Protein AF-A0A091SMB5-F1 (afdb_monomer)

pLDDT: mean 72.97, std 9.98, range [44.69, 87.94]

Foldseek 3Di:
DDDDPDDDPPPPDPDDDDDDPDDDDLPPDPDPVSVVVCCVVVVHDDPDD

InterPro domains:
  IPR001951 Histone H4 [PR00623] (5-16)
  IPR001951 Histone H4 [PR00623] (20-39)
  IPR001951 Histone H4 [PR00623] (40-49)
  IPR001951 Histone H4 [PTHR10484] (1-49)
  IPR009072 Histone-fold [G3DSA:1.10.20.10] (2-49)
  IPR009072 Histone-fold [SSF47113] (3-48)
  IPR019809 Histone H4, conserved site [PS00047] (15-19)

Mean predicted aligned error: 13.77 Å

Organism: Nestor notabilis (NCBI:txid176057)

Radius of gyration: 17.09 Å; Cα contacts (8 Å, |Δi|>4): 6; chains: 1; bounding box: 51×25×31 Å

Structure (mmCIF, N/CA/C/O backbone):
data_AF-A0A091SMB5-F1
#
_entry.id   AF-A0A091SMB5-F1
#
loop_
_atom_site.group_PDB
_atom_site.id
_atom_site.type_symbol
_atom_site.label_atom_id
_atom_site.label_alt_id
_atom_site.label_comp_id
_atom_site.label_asym_id
_atom_site.label_entity_id
_atom_site.label_seq_id
_atom_site.pdbx_PDB_ins_code
_atom_site.Cartn_x
_atom_site.Cartn_y
_atom_site.Cartn_z
_atom_site.occupancy
_atom_site.B_iso_or_equiv
_atom_site.auth_seq_id
_atom_site.auth_comp_id
_atom_site.auth_asym_id
_atom_site.auth_atom_id
_atom_site.pdbx_PDB_model_num
ATOM 1 N N . MET A 1 1 ? 39.305 4.556 -9.674 1.00 44.69 1 MET A N 1
ATOM 2 C CA . MET A 1 1 ? 38.086 5.217 -9.155 1.00 44.69 1 MET A CA 1
ATOM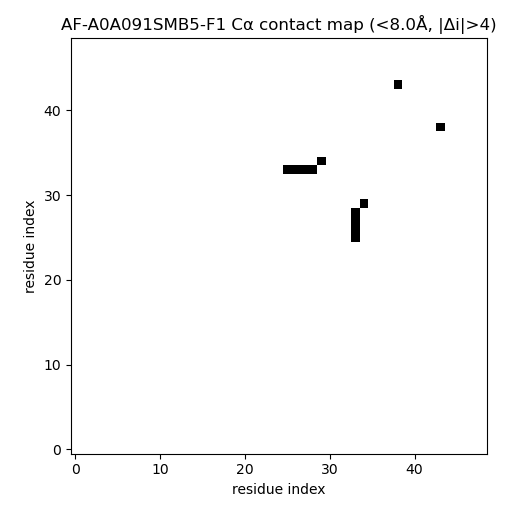 3 C C . MET A 1 1 ? 37.060 4.143 -8.813 1.00 44.69 1 MET A C 1
ATOM 5 O O . MET A 1 1 ? 36.459 3.567 -9.710 1.00 44.69 1 MET A O 1
ATOM 9 N N . SER A 1 2 ? 36.945 3.785 -7.533 1.00 49.41 2 SER A N 1
ATOM 10 C CA . SER A 1 2 ? 36.006 2.777 -7.030 1.00 49.41 2 SER A CA 1
ATOM 11 C C . SER A 1 2 ? 34.661 3.433 -6.709 1.00 49.41 2 SER A C 1
ATOM 13 O O . SER A 1 2 ? 34.579 4.347 -5.898 1.00 49.41 2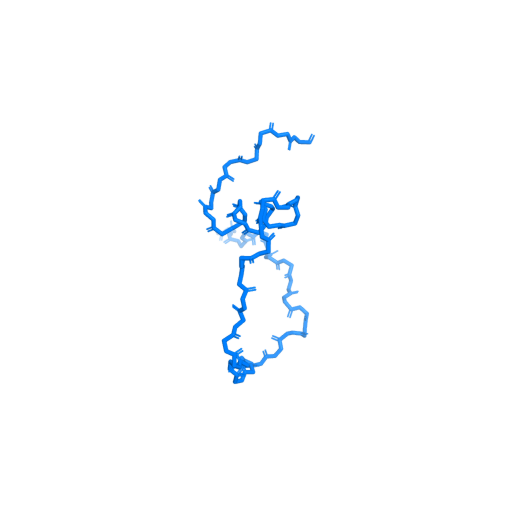 SER A O 1
ATOM 15 N N . GLY A 1 3 ? 33.592 2.976 -7.358 1.00 57.66 3 GLY A N 1
ATOM 16 C CA . GLY A 1 3 ? 32.262 3.557 -7.185 1.00 57.66 3 GLY A CA 1
ATOM 17 C C . GLY A 1 3 ? 31.161 2.612 -7.637 1.00 57.66 3 GLY A C 1
ATOM 18 O O . GLY A 1 3 ? 30.415 2.921 -8.559 1.00 57.66 3 GLY A O 1
ATOM 19 N N . ARG A 1 4 ? 31.063 1.435 -7.014 1.00 60.28 4 ARG A N 1
ATOM 20 C CA . ARG A 1 4 ? 29.909 0.540 -7.175 1.00 60.28 4 ARG A CA 1
ATOM 21 C C . ARG A 1 4 ? 29.148 0.550 -5.852 1.00 60.28 4 ARG A C 1
ATOM 23 O O . ARG A 1 4 ? 29.548 -0.104 -4.895 1.00 60.28 4 ARG A O 1
ATOM 30 N N . GLY A 1 5 ? 28.118 1.394 -5.772 1.00 65.50 5 GLY A N 1
ATOM 31 C CA . GLY A 1 5 ? 27.267 1.527 -4.587 1.00 65.50 5 GLY A CA 1
ATOM 32 C C . GLY A 1 5 ? 26.631 0.192 -4.181 1.00 65.50 5 GLY A C 1
ATOM 33 O O . GLY A 1 5 ? 26.467 -0.701 -5.014 1.00 65.50 5 GLY A O 1
ATOM 34 N N . LYS A 1 6 ? 26.287 0.053 -2.891 1.00 63.84 6 LYS A N 1
ATOM 35 C CA . LYS A 1 6 ? 25.664 -1.153 -2.315 1.00 63.84 6 LYS A CA 1
ATOM 36 C C . LYS A 1 6 ? 24.465 -1.588 -3.165 1.00 63.84 6 LYS A C 1
ATOM 38 O O . LYS A 1 6 ? 23.458 -0.887 -3.231 1.00 63.84 6 LYS A O 1
ATOM 43 N N . GLY A 1 7 ? 24.602 -2.744 -3.816 1.00 58.00 7 GLY A N 1
ATOM 44 C CA . GLY A 1 7 ? 23.560 -3.351 -4.633 1.00 58.00 7 GLY A CA 1
ATOM 45 C C . GLY A 1 7 ? 22.266 -3.520 -3.841 1.00 58.00 7 GLY A C 1
ATOM 46 O O . GLY A 1 7 ? 22.278 -3.959 -2.690 1.00 58.00 7 GLY A O 1
ATOM 47 N N . GLY A 1 8 ? 21.139 -3.164 -4.461 1.00 66.06 8 GLY A N 1
ATOM 48 C CA . GLY A 1 8 ? 19.826 -3.524 -3.942 1.00 66.06 8 GLY A CA 1
ATOM 49 C C . GLY A 1 8 ? 19.749 -5.035 -3.732 1.00 66.06 8 GLY A C 1
ATOM 50 O O . GLY A 1 8 ? 20.343 -5.800 -4.493 1.00 66.06 8 GLY A O 1
ATOM 51 N N . LYS A 1 9 ? 19.031 -5.468 -2.687 1.00 69.56 9 LYS A N 1
ATOM 52 C CA . LYS A 1 9 ? 18.788 -6.890 -2.414 1.00 69.56 9 LYS A CA 1
ATOM 53 C C . LYS A 1 9 ? 18.229 -7.510 -3.693 1.00 69.56 9 LYS A C 1
ATOM 55 O O . LYS A 1 9 ? 17.141 -7.124 -4.119 1.00 69.56 9 LYS A O 1
ATOM 60 N N . GLY A 1 10 ? 19.021 -8.380 -4.327 1.00 66.00 10 GLY A N 1
ATOM 61 C CA . GLY A 1 10 ? 18.702 -8.976 -5.620 1.00 66.00 10 GLY A CA 1
ATOM 62 C C . GLY A 1 10 ? 17.261 -9.459 -5.612 1.00 66.00 10 GLY A C 1
ATOM 63 O O . GLY A 1 10 ? 16.838 -10.104 -4.650 1.00 66.00 10 GLY A O 1
ATOM 64 N N . LEU A 1 11 ? 16.491 -9.077 -6.632 1.00 65.00 11 LEU A N 1
ATOM 65 C CA . LEU A 1 11 ? 15.102 -9.493 -6.783 1.00 65.00 11 LEU A CA 1
ATOM 66 C C . LEU A 1 11 ? 15.085 -11.007 -7.022 1.00 65.00 11 LEU A C 1
ATOM 68 O O . LEU A 1 11 ? 15.053 -11.484 -8.153 1.00 65.00 11 LEU A O 1
ATOM 72 N N . GLY A 1 12 ? 15.170 -11.770 -5.935 1.00 70.19 12 GLY A N 1
ATOM 73 C CA . GLY A 1 12 ? 14.998 -13.209 -5.941 1.00 70.19 12 GLY A CA 1
ATOM 74 C C . GLY A 1 12 ? 13.618 -13.528 -6.501 1.00 70.19 12 GLY A C 1
ATOM 75 O O . GLY A 1 12 ? 12.616 -13.040 -5.987 1.00 70.19 12 GLY A O 1
ATOM 76 N N . LYS A 1 13 ? 13.610 -14.294 -7.597 1.00 69.62 13 LYS A N 1
ATOM 77 C CA . LYS A 1 13 ? 12.463 -14.889 -8.303 1.00 69.62 13 LYS A CA 1
ATOM 78 C C . LYS A 1 13 ? 11.119 -14.157 -8.119 1.00 69.62 13 LYS A C 1
ATOM 80 O O . LYS A 1 13 ? 10.220 -14.626 -7.429 1.00 69.62 13 LYS A O 1
ATOM 85 N N . GLY A 1 14 ? 10.960 -13.057 -8.855 1.00 64.31 14 GLY A N 1
ATOM 86 C CA . GLY A 1 14 ? 9.673 -12.459 -9.224 1.00 64.31 14 GLY A CA 1
ATOM 87 C C . GLY A 1 14 ? 9.671 -12.208 -10.730 1.00 64.31 14 GLY A C 1
ATOM 88 O O . GLY A 1 14 ? 10.094 -11.146 -11.169 1.00 64.31 14 GLY A O 1
ATOM 89 N N . GLY A 1 15 ? 9.311 -13.232 -11.510 1.00 72.88 15 GLY A N 1
ATOM 90 C CA . GLY A 1 15 ? 9.411 -13.243 -12.974 1.00 72.88 15 GLY A CA 1
ATOM 91 C C . GLY A 1 15 ? 8.498 -12.248 -13.705 1.00 72.88 15 GLY A C 1
ATOM 92 O O . GLY A 1 15 ? 7.847 -11.402 -13.093 1.00 72.88 15 GLY A O 1
ATOM 93 N N . ALA A 1 16 ? 8.470 -12.373 -15.038 1.00 72.56 16 ALA A N 1
ATOM 94 C CA . ALA A 1 16 ? 7.732 -11.528 -15.980 1.00 72.56 16 ALA A CA 1
ATOM 95 C C . ALA A 1 16 ? 6.329 -11.111 -15.488 1.00 72.56 16 ALA A C 1
ATOM 97 O O . ALA A 1 16 ? 5.600 -11.905 -14.887 1.00 72.56 16 ALA A O 1
ATOM 98 N N . LYS A 1 17 ? 5.941 -9.853 -15.765 1.00 72.06 17 LYS A N 1
ATOM 99 C CA .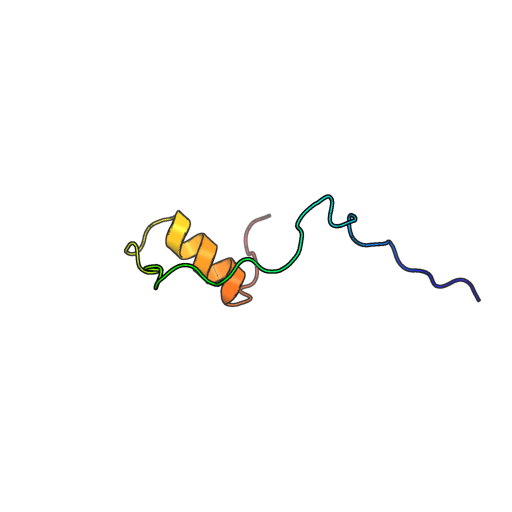 LYS A 1 17 ? 4.637 -9.286 -15.383 1.00 72.06 17 LYS A CA 1
ATOM 100 C C . LYS A 1 17 ? 3.507 -10.207 -15.863 1.00 72.06 17 LYS A C 1
ATOM 102 O O . LYS A 1 17 ? 3.223 -10.278 -17.053 1.00 72.06 17 LYS A O 1
ATOM 107 N N . ARG A 1 18 ? 2.843 -10.895 -14.928 1.00 66.75 18 ARG A N 1
ATOM 108 C CA . ARG A 1 18 ? 1.599 -11.631 -15.195 1.00 66.75 18 ARG A CA 1
ATOM 109 C C . ARG A 1 18 ? 0.546 -10.652 -15.713 1.00 66.75 18 ARG A C 1
ATOM 111 O O . ARG A 1 18 ? 0.378 -9.584 -15.120 1.00 66.75 18 ARG A O 1
ATOM 118 N N . HIS A 1 19 ? -0.165 -11.040 -16.775 1.00 75.25 19 HIS A N 1
ATOM 119 C CA . HIS A 1 19 ? -1.325 -10.324 -17.307 1.00 75.25 19 HIS A CA 1
ATOM 120 C C . HIS A 1 19 ? -2.195 -9.801 -16.151 1.00 75.25 19 HIS A C 1
ATOM 122 O O . HIS A 1 19 ? -2.561 -10.559 -15.245 1.00 75.25 19 HIS A O 1
ATOM 128 N N . ARG A 1 20 ? -2.434 -8.483 -16.121 1.00 72.12 20 ARG A N 1
ATOM 129 C CA . ARG A 1 20 ? -3.152 -7.786 -15.043 1.00 72.12 20 ARG A CA 1
ATOM 130 C C . ARG A 1 20 ? -4.489 -8.493 -14.797 1.00 72.12 20 ARG A C 1
ATOM 132 O O . ARG A 1 20 ? -5.337 -8.491 -15.681 1.00 72.12 20 ARG A O 1
ATOM 139 N N . LYS A 1 21 ? -4.688 -9.086 -13.610 1.00 69.81 21 LYS A N 1
ATOM 140 C CA . LYS A 1 21 ? -6.014 -9.602 -13.235 1.00 69.81 21 LYS A CA 1
ATOM 141 C C . LYS A 1 21 ? -7.018 -8.447 -13.218 1.00 69.81 21 LYS A C 1
ATOM 143 O O . LYS A 1 21 ? -6.659 -7.337 -12.822 1.00 69.81 21 LYS A O 1
ATOM 148 N N . VAL A 1 22 ? -8.230 -8.777 -13.667 1.00 70.69 22 VAL A N 1
ATOM 149 C CA . VAL A 1 22 ? -9.476 -7.993 -13.656 1.00 70.69 22 VAL A CA 1
ATOM 150 C C . VAL A 1 22 ? -9.541 -7.054 -12.446 1.00 70.69 22 VAL A C 1
ATOM 152 O O . VAL A 1 22 ? -9.055 -7.411 -11.370 1.00 70.69 22 VAL A O 1
ATOM 155 N N . LEU A 1 23 ? -10.076 -5.849 -12.683 1.00 69.19 23 LEU A N 1
ATOM 156 C CA . LEU A 1 23 ? -10.142 -4.692 -11.779 1.00 69.19 23 LEU A CA 1
ATOM 157 C C . LEU A 1 23 ? -10.156 -5.100 -10.297 1.00 69.19 23 LEU A C 1
ATOM 159 O O . LEU A 1 23 ? -11.037 -5.825 -9.848 1.00 69.19 23 LEU A O 1
ATOM 163 N N . ARG A 1 24 ? -9.141 -4.663 -9.542 1.00 69.88 24 ARG A N 1
ATOM 164 C CA . ARG A 1 24 ? -9.069 -4.885 -8.094 1.00 69.88 24 ARG A CA 1
ATOM 165 C C . ARG A 1 24 ? -9.555 -3.650 -7.358 1.00 69.88 24 ARG A C 1
ATOM 167 O O . ARG A 1 24 ? -8.989 -2.569 -7.546 1.00 69.88 24 ARG A O 1
ATOM 174 N N . ASP A 1 25 ? -10.500 -3.853 -6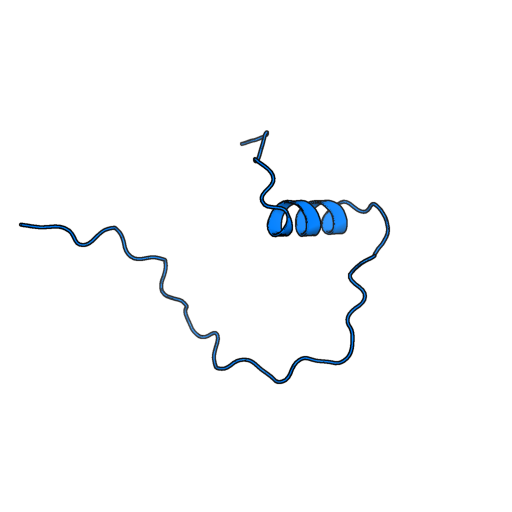.454 1.00 71.00 25 ASP A N 1
ATOM 175 C CA . ASP A 1 25 ? -11.002 -2.805 -5.578 1.00 71.00 25 ASP A CA 1
ATOM 176 C C . ASP A 1 25 ? -9.963 -2.454 -4.514 1.00 71.00 25 ASP A C 1
ATOM 178 O O . ASP A 1 25 ? -9.599 -3.239 -3.636 1.00 71.00 25 ASP A O 1
ATOM 182 N N . ASN A 1 26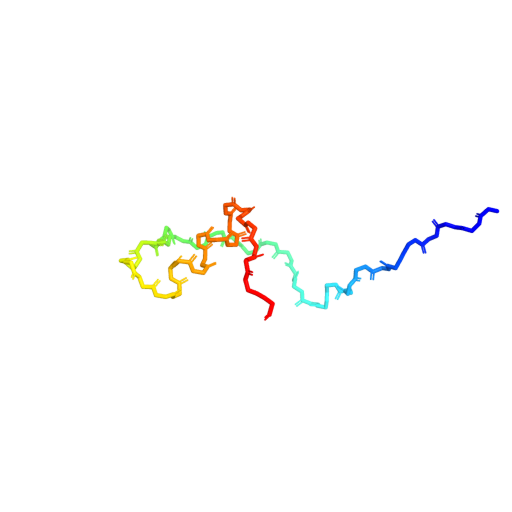 ? -9.428 -1.241 -4.630 1.00 68.06 26 ASN A N 1
ATOM 183 C CA . ASN A 1 26 ? -8.389 -0.715 -3.744 1.00 68.06 26 ASN A CA 1
ATOM 184 C C . ASN A 1 26 ? -8.964 0.016 -2.516 1.00 68.06 26 ASN A C 1
ATOM 186 O O . ASN A 1 26 ? -8.194 0.461 -1.658 1.00 68.06 26 ASN A O 1
ATOM 190 N N . ILE A 1 27 ? -10.292 0.137 -2.434 1.00 69.06 27 ILE A N 1
ATOM 191 C CA . ILE A 1 27 ? -11.035 0.916 -1.440 1.00 69.06 27 ILE A CA 1
ATOM 192 C C . ILE A 1 27 ? -11.715 -0.064 -0.477 1.00 69.06 27 ILE A C 1
ATOM 194 O O . ILE A 1 27 ? -12.856 -0.455 -0.664 1.00 69.06 27 ILE A O 1
ATOM 198 N N . GLN A 1 28 ? -11.004 -0.502 0.560 1.00 71.81 28 GLN A N 1
ATOM 199 C CA . GLN A 1 28 ? -11.624 -1.189 1.703 1.00 71.81 28 GLN A CA 1
ATOM 200 C C . GLN A 1 28 ? -11.668 -0.213 2.881 1.00 71.81 28 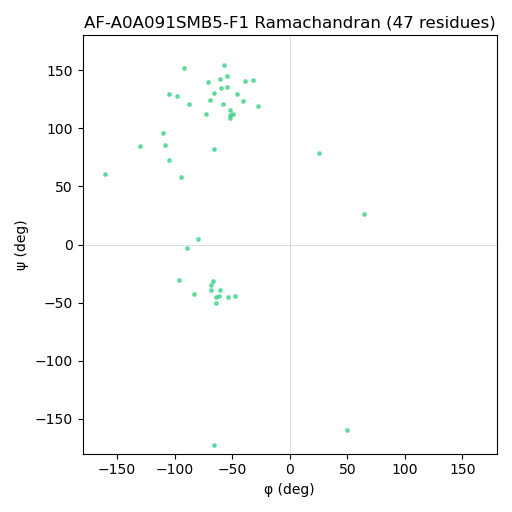GLN A C 1
ATOM 202 O O . GLN A 1 28 ? -10.847 -0.314 3.800 1.00 71.81 28 GLN A O 1
ATOM 207 N N . GLY A 1 29 ? -12.570 0.774 2.795 1.00 78.69 29 GLY A N 1
ATOM 208 C CA . GLY A 1 29 ? -12.806 1.797 3.824 1.00 78.69 29 GLY A CA 1
ATOM 209 C C . GLY A 1 29 ? -11.547 2.518 4.342 1.00 78.69 29 GLY A C 1
ATOM 210 O O . GLY A 1 29 ? -10.488 2.508 3.709 1.00 78.69 29 GLY A O 1
ATOM 211 N N . ILE A 1 30 ? -11.650 3.117 5.537 1.00 83.44 30 ILE A N 1
ATOM 212 C CA . ILE A 1 30 ? -10.537 3.754 6.274 1.00 83.44 30 ILE A CA 1
ATOM 213 C C . ILE A 1 30 ? -9.939 2.742 7.261 1.00 83.44 30 ILE A C 1
ATOM 215 O O . ILE A 1 30 ? -9.929 2.912 8.477 1.00 83.44 30 ILE A O 1
ATOM 219 N N . THR A 1 31 ? -9.476 1.613 6.735 1.00 87.94 31 THR A N 1
ATOM 220 C CA . THR A 1 31 ? -8.876 0.556 7.556 1.00 87.94 31 THR A CA 1
ATOM 221 C C . THR A 1 31 ? -7.359 0.736 7.654 1.00 87.94 31 THR A C 1
ATOM 223 O O . THR A 1 31 ? -6.703 1.239 6.737 1.00 87.94 31 THR A O 1
ATOM 226 N N . LYS A 1 32 ? -6.753 0.265 8.752 1.00 86.31 32 LYS A N 1
ATOM 227 C CA . LYS A 1 32 ? -5.291 0.285 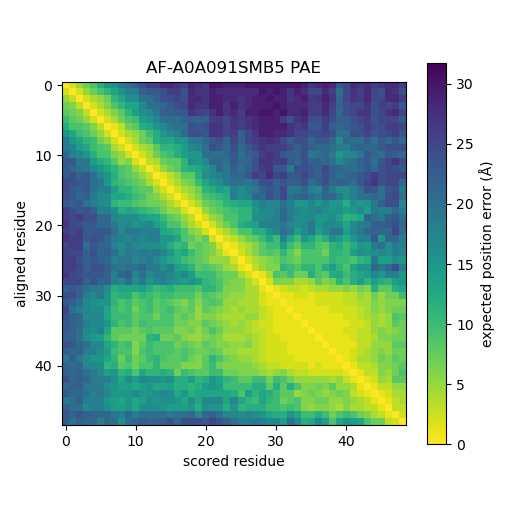8.961 1.00 86.31 32 LYS A CA 1
ATOM 228 C C . LYS A 1 32 ? -4.484 -0.238 7.751 1.00 86.31 32 LYS A C 1
ATOM 230 O O . LYS A 1 32 ? -3.508 0.418 7.376 1.00 86.31 32 LYS A O 1
ATOM 235 N N . PRO A 1 33 ? -4.843 -1.361 7.089 1.00 86.50 33 PRO A N 1
ATOM 236 C CA . PRO A 1 33 ? -4.139 -1.796 5.884 1.00 86.50 33 PRO A CA 1
ATOM 237 C C . PRO A 1 33 ? -4.364 -0.871 4.676 1.00 86.50 33 PRO A C 1
ATOM 239 O O . PRO A 1 33 ? -3.422 -0.669 3.907 1.00 86.50 33 PRO A O 1
ATOM 242 N N . ALA A 1 34 ? -5.548 -0.271 4.510 1.00 86.88 34 ALA A N 1
ATOM 243 C CA . ALA A 1 34 ? -5.811 0.682 3.429 1.00 86.88 34 ALA A CA 1
ATOM 244 C C . ALA A 1 34 ? -4.947 1.950 3.561 1.00 86.88 34 ALA A C 1
ATOM 246 O O . ALA A 1 34 ? -4.283 2.333 2.593 1.00 86.88 34 ALA A O 1
ATOM 247 N N . ILE A 1 35 ? -4.838 2.514 4.771 1.00 86.19 35 ILE A N 1
ATOM 248 C CA . ILE A 1 35 ? -3.970 3.670 5.064 1.00 86.19 35 ILE A CA 1
ATOM 249 C C . ILE A 1 35 ? -2.497 3.325 4.798 1.00 86.19 35 ILE A C 1
ATOM 251 O O . ILE A 1 35 ? -1.792 4.079 4.130 1.00 86.19 35 ILE A O 1
ATOM 255 N N . ARG A 1 36 ? -2.024 2.145 5.233 1.00 86.56 36 ARG A N 1
ATOM 256 C CA . ARG A 1 36 ? -0.645 1.693 4.954 1.00 86.56 36 ARG A CA 1
ATOM 257 C C . ARG A 1 36 ? -0.366 1.561 3.451 1.00 86.56 36 ARG A C 1
ATOM 259 O O . ARG A 1 36 ? 0.724 1.917 3.006 1.00 86.56 36 ARG A O 1
ATOM 266 N N . ARG A 1 37 ? -1.322 1.063 2.655 1.00 84.94 37 ARG A N 1
ATOM 267 C CA . ARG A 1 37 ? -1.190 0.978 1.186 1.00 84.94 37 ARG A CA 1
ATOM 268 C C . ARG A 1 37 ? -1.181 2.357 0.526 1.00 84.94 37 ARG A C 1
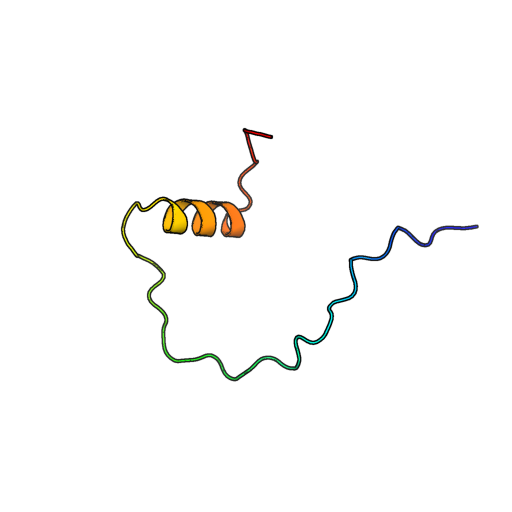ATOM 270 O O . ARG A 1 37 ? -0.429 2.548 -0.427 1.00 84.94 37 ARG A O 1
ATOM 277 N N . LEU A 1 38 ? -2.000 3.298 1.002 1.00 84.50 38 LEU A N 1
ATOM 278 C CA . LEU A 1 38 ? -1.997 4.686 0.527 1.00 84.50 38 LEU A CA 1
ATOM 279 C C . LEU A 1 38 ? -0.669 5.370 0.836 1.00 84.50 38 LEU A C 1
ATOM 281 O O . LEU A 1 38 ? -0.033 5.864 -0.084 1.00 84.50 38 LEU A O 1
ATOM 285 N N . ALA A 1 39 ? -0.197 5.288 2.079 1.00 85.50 39 ALA A N 1
ATOM 286 C CA . ALA A 1 39 ? 1.081 5.849 2.500 1.00 85.50 39 ALA A CA 1
ATOM 287 C C . ALA A 1 39 ? 2.253 5.366 1.627 1.00 85.50 39 ALA A C 1
ATOM 289 O O . ALA A 1 39 ? 3.068 6.156 1.156 1.00 85.50 39 ALA A O 1
ATOM 290 N N . ARG A 1 40 ? 2.306 4.059 1.344 1.00 84.62 40 ARG A N 1
ATOM 291 C CA . ARG A 1 40 ? 3.347 3.474 0.486 1.00 84.62 40 ARG A CA 1
ATOM 292 C C . ARG A 1 40 ? 3.268 3.922 -0.976 1.00 84.62 40 ARG A C 1
ATOM 294 O O . ARG A 1 40 ? 4.304 3.955 -1.626 1.00 84.62 40 ARG A O 1
ATOM 301 N N . ARG A 1 41 ? 2.069 4.211 -1.499 1.00 85.19 41 ARG A N 1
ATOM 302 C CA . ARG A 1 41 ? 1.872 4.689 -2.882 1.00 85.19 41 ARG A CA 1
ATOM 303 C C . ARG A 1 41 ? 2.095 6.193 -3.014 1.00 85.19 41 ARG A C 1
ATOM 305 O O . ARG A 1 41 ? 2.726 6.619 -3.967 1.00 85.19 41 ARG A O 1
ATOM 312 N N . GLY A 1 42 ? 1.585 6.971 -2.064 1.00 86.38 42 GLY A N 1
ATOM 313 C CA . GLY A 1 42 ? 1.604 8.434 -2.081 1.00 86.38 42 GLY A CA 1
ATOM 314 C C . GLY A 1 42 ? 2.928 9.063 -1.647 1.00 86.38 42 GLY A C 1
ATOM 315 O O . GLY A 1 42 ? 2.981 10.275 -1.505 1.00 86.38 42 GLY A O 1
ATOM 316 N N . GLY A 1 43 ? 3.975 8.268 -1.390 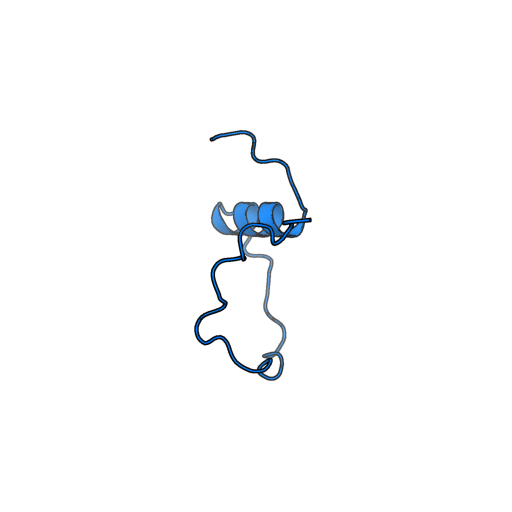1.00 80.62 43 GLY A N 1
ATOM 317 C CA . GLY A 1 43 ? 5.296 8.792 -1.026 1.00 80.62 43 GLY A CA 1
ATOM 318 C C . GLY A 1 43 ? 5.324 9.545 0.306 1.00 80.62 43 GLY A C 1
ATOM 319 O O . GLY A 1 43 ? 6.159 10.423 0.496 1.00 80.62 43 GLY A O 1
ATOM 320 N N . VAL A 1 44 ? 4.409 9.232 1.230 1.00 78.81 44 VAL A N 1
ATOM 321 C CA . VAL A 1 44 ? 4.323 9.965 2.498 1.00 78.81 44 VAL A CA 1
ATOM 322 C C . VAL A 1 44 ? 5.513 9.636 3.399 1.00 78.81 44 VAL A C 1
ATOM 324 O O . VAL A 1 44 ? 5.949 8.482 3.503 1.00 78.81 44 VAL A O 1
ATOM 327 N N . LYS A 1 45 ? 6.033 10.659 4.081 1.00 77.69 45 LYS A N 1
ATOM 328 C CA . LYS A 1 45 ? 7.148 10.518 5.019 1.00 77.69 45 LYS A CA 1
ATOM 329 C C . LYS A 1 45 ? 6.713 9.660 6.211 1.00 77.69 45 LYS A C 1
ATOM 331 O O . LYS A 1 45 ? 5.670 9.902 6.815 1.00 77.69 45 LYS A O 1
ATOM 336 N N . ARG A 1 46 ? 7.513 8.650 6.566 1.00 73.69 46 ARG A N 1
ATOM 337 C CA . ARG A 1 46 ? 7.325 7.915 7.825 1.00 73.69 46 ARG A CA 1
ATOM 338 C C . ARG A 1 46 ? 7.673 8.838 8.987 1.00 73.69 46 ARG A C 1
ATOM 340 O O . ARG A 1 46 ? 8.772 9.379 9.014 1.00 73.69 46 ARG A O 1
ATOM 347 N N . LEU A 1 47 ? 6.729 9.006 9.909 1.00 72.00 47 LEU A N 1
ATOM 348 C CA . LEU A 1 47 ? 6.902 9.852 11.090 1.00 72.00 47 LEU A CA 1
ATOM 349 C C . LEU A 1 47 ? 7.342 9.057 12.325 1.00 72.00 47 LEU A C 1
ATOM 351 O O . LEU A 1 47 ? 8.083 9.591 13.136 1.00 72.00 47 LEU A O 1
ATOM 355 N N . SER A 1 48 ? 6.953 7.783 12.446 1.00 73.62 48 SER A N 1
ATOM 356 C CA . SER A 1 48 ? 7.466 6.884 13.484 1.00 73.62 48 SER A CA 1
ATOM 357 C C . SER A 1 48 ? 8.477 5.884 12.914 1.00 73.62 48 SER A C 1
ATOM 359 O O . SER A 1 48 ? 8.221 5.237 11.885 1.00 73.62 48 SER A O 1
ATOM 361 N N . GLY A 1 49 ? 9.631 5.817 13.583 1.00 64.44 49 GLY A N 1
ATOM 362 C CA . GLY A 1 49 ? 10.646 4.769 13.465 1.00 64.44 49 GLY A CA 1
ATOM 363 C C . GLY A 1 49 ? 10.334 3.631 14.417 1.00 64.44 49 GLY A C 1
ATOM 364 O O . GLY A 1 49 ? 9.962 3.945 15.567 1.00 64.44 49 GLY A O 1
#

Sequence (49 aa):
MSGRGKGGKGLGKGGAKRHRKVLRDNIQGITKPAIRRLARRGGVKRLSG

Secondary structure (DSSP, 8-state):
------------S--S-----S------TT-HHHHHHHHHHTTPPP---

Solvent-accessible surface area (backbone atoms only — not comparable to full-atom values): 3692 Å² total; per-residue (Å²): 138,91,82,82,72,88,74,72,82,73,82,74,90,74,75,80,87,70,80,80,73,75,90,73,87,81,76,64,72,96,34,76,69,39,52,54,54,46,41,71,70,70,70,56,80,81,85,77,132